Protein AF-A0A401Q856-F1 (afdb_monomer_lite)

Radius of gyration: 21.53 Å; chains: 1; bounding box: 57×30×49 Å

Organism: Scyliorhinus torazame (NCBI:txid75743)

Structure (mmCIF, N/CA/C/O backbone):
data_AF-A0A401Q856-F1
#
_entry.id   AF-A0A401Q856-F1
#
loop_
_atom_site.group_PDB
_atom_site.id
_atom_site.type_symbol
_atom_site.label_atom_id
_atom_site.label_alt_id
_atom_site.label_comp_id
_atom_site.label_asym_id
_atom_site.label_entity_id
_atom_site.label_seq_id
_atom_site.pdbx_PDB_ins_code
_atom_site.Cartn_x
_atom_site.Cartn_y
_atom_site.Cartn_z
_atom_site.occupancy
_atom_site.B_iso_or_equiv
_atom_site.auth_seq_id
_atom_site.auth_comp_id
_atom_site.auth_asym_id
_atom_site.auth_atom_id
_atom_site.pdbx_PDB_model_num
ATOM 1 N N . VAL A 1 1 ? 4.107 3.350 5.306 1.00 90.94 1 VAL A N 1
ATOM 2 C CA . VAL A 1 1 ? 4.202 4.770 4.882 1.00 90.94 1 VAL A CA 1
ATOM 3 C C . VAL A 1 1 ? 3.014 5.615 5.321 1.00 90.94 1 VAL A C 1
ATOM 5 O O . VAL A 1 1 ? 3.260 6.662 5.886 1.00 90.94 1 VAL A O 1
ATOM 8 N N . LEU A 1 2 ? 1.755 5.188 5.138 1.00 93.56 2 LEU A N 1
ATOM 9 C CA . LEU A 1 2 ? 0.588 5.991 5.551 1.00 93.56 2 LEU A CA 1
ATOM 10 C C . LEU A 1 2 ? 0.606 6.351 7.048 1.00 93.56 2 LEU A C 1
ATOM 12 O O . LEU A 1 2 ? 0.624 7.528 7.379 1.00 93.56 2 LEU A O 1
ATOM 16 N N . ALA A 1 3 ? 0.716 5.353 7.933 1.00 93.69 3 ALA A N 1
ATOM 17 C CA . ALA A 1 3 ? 0.814 5.572 9.381 1.00 93.69 3 ALA A CA 1
ATOM 18 C C . ALA A 1 3 ? 2.009 6.464 9.769 1.00 93.69 3 ALA A C 1
ATOM 20 O O . ALA A 1 3 ? 1.856 7.408 10.534 1.00 93.69 3 ALA A O 1
ATOM 21 N N . GLN A 1 4 ? 3.172 6.224 9.155 1.00 95.00 4 GLN A N 1
ATOM 22 C CA . GLN A 1 4 ? 4.384 7.015 9.379 1.00 95.00 4 GLN A CA 1
ATOM 23 C C . GLN A 1 4 ? 4.207 8.488 8.979 1.00 95.00 4 GLN A C 1
ATOM 25 O O . GLN A 1 4 ? 4.625 9.373 9.716 1.00 95.00 4 GLN A O 1
ATOM 30 N N . ASN A 1 5 ? 3.569 8.764 7.837 1.00 95.56 5 ASN A N 1
ATOM 31 C CA . ASN A 1 5 ? 3.295 10.133 7.390 1.00 95.56 5 ASN A CA 1
ATOM 32 C C . ASN A 1 5 ? 2.295 10.849 8.309 1.00 95.56 5 ASN A C 1
ATOM 34 O O . ASN A 1 5 ? 2.345 12.068 8.432 1.00 95.56 5 ASN A O 1
ATOM 38 N N . SER A 1 6 ? 1.415 10.091 8.963 1.00 93.81 6 SER A N 1
ATOM 39 C CA . SER A 1 6 ? 0.486 10.583 9.982 1.00 93.81 6 SE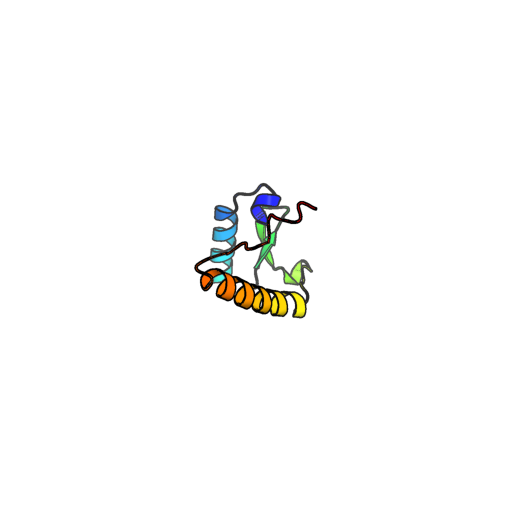R A CA 1
ATOM 40 C C . SER A 1 6 ? 1.104 10.715 11.379 1.00 93.81 6 SER A C 1
ATOM 42 O O . SER A 1 6 ? 0.412 11.129 12.302 1.00 93.81 6 SER A O 1
ATOM 44 N N . GLY A 1 7 ? 2.387 10.380 11.558 1.00 93.94 7 GLY A N 1
ATOM 45 C CA . GLY A 1 7 ? 3.074 10.466 12.851 1.00 93.94 7 GLY A CA 1
ATOM 46 C C . GLY A 1 7 ? 2.800 9.301 13.810 1.00 93.94 7 GLY A C 1
ATOM 47 O O . GLY A 1 7 ? 3.196 9.381 14.970 1.00 93.94 7 GLY A O 1
ATOM 48 N N . TYR A 1 8 ? 2.160 8.225 13.343 1.00 94.69 8 TYR A N 1
ATOM 49 C CA . TYR A 1 8 ? 1.935 7.000 14.117 1.00 94.69 8 TYR A CA 1
ATOM 50 C C . TYR A 1 8 ? 3.035 5.963 13.881 1.00 94.69 8 TYR A C 1
ATOM 52 O O . TYR A 1 8 ? 3.702 5.967 12.839 1.00 94.69 8 TYR A O 1
ATOM 60 N N . ASP A 1 9 ? 3.186 5.033 14.828 1.00 95.50 9 ASP A N 1
ATOM 61 C CA . ASP A 1 9 ? 4.091 3.899 14.668 1.00 95.50 9 ASP A CA 1
ATOM 62 C C . ASP A 1 9 ? 3.570 2.952 13.564 1.00 95.50 9 ASP A C 1
ATOM 64 O O . ASP A 1 9 ? 2.477 2.386 13.677 1.00 95.50 9 ASP A O 1
ATOM 68 N N . PRO A 1 10 ? 4.325 2.762 12.465 1.00 94.44 10 PRO A N 1
ATOM 69 C CA . PRO A 1 10 ? 3.855 1.975 11.336 1.00 94.44 10 PRO A CA 1
ATOM 70 C C . PRO A 1 10 ? 3.747 0.478 11.633 1.00 94.44 10 PRO A C 1
ATOM 72 O O . PRO A 1 10 ? 2.979 -0.195 10.946 1.00 94.44 10 PRO A O 1
ATOM 75 N N . GLN A 1 11 ? 4.506 -0.054 12.594 1.00 94.88 11 GLN A N 1
ATOM 76 C CA . GLN A 1 11 ? 4.446 -1.469 12.959 1.00 94.88 11 GLN A CA 1
ATOM 77 C C . GLN A 1 11 ? 3.251 -1.726 13.874 1.00 94.88 11 GLN A C 1
ATOM 79 O O . GLN A 1 11 ? 2.491 -2.660 13.622 1.00 94.88 11 GLN A O 1
ATOM 84 N N . GLU A 1 12 ? 3.031 -0.869 14.872 1.00 95.31 12 GLU A N 1
ATOM 85 C CA . GLU A 1 12 ? 1.892 -0.986 15.785 1.00 95.31 12 GLU A CA 1
ATOM 86 C C . GLU A 1 12 ? 0.558 -0.901 15.027 1.00 95.31 12 GLU A C 1
ATOM 88 O O . GLU A 1 12 ? -0.278 -1.804 15.129 1.00 95.31 12 GLU A O 1
ATOM 93 N N . THR A 1 13 ? 0.377 0.135 14.200 1.00 94.69 13 THR A N 1
ATOM 94 C CA . THR A 1 13 ? -0.842 0.301 13.392 1.00 94.69 13 THR A CA 1
ATOM 95 C C . THR A 1 13 ? -1.055 -0.874 12.431 1.00 94.69 13 THR A C 1
ATOM 97 O O . THR A 1 13 ? -2.185 -1.328 12.252 1.00 94.69 13 THR A O 1
ATOM 100 N N . LEU A 1 14 ? 0.014 -1.410 11.830 1.00 94.19 14 LEU A N 1
ATOM 101 C CA . LEU A 1 14 ? -0.085 -2.568 10.936 1.00 94.19 14 LEU A CA 1
ATOM 102 C C . LEU A 1 14 ? -0.564 -3.823 11.678 1.00 94.19 14 LEU A C 1
ATOM 104 O O . LEU A 1 14 ? -1.425 -4.541 11.167 1.00 94.19 14 LEU A O 1
ATOM 108 N N . VAL A 1 15 ? -0.038 -4.078 12.879 1.00 95.94 15 VAL A N 1
ATOM 109 C CA . VAL A 1 15 ? -0.431 -5.235 13.697 1.00 95.94 15 VAL A CA 1
ATOM 110 C C . VAL A 1 15 ? -1.902 -5.145 14.100 1.00 95.94 15 VAL A C 1
ATOM 112 O O . VAL A 1 15 ? -2.618 -6.144 13.989 1.00 95.94 15 VAL A O 1
ATOM 115 N N . LYS A 1 16 ? -2.380 -3.960 14.500 1.00 94.19 16 LYS A N 1
ATOM 116 C CA . LYS A 1 1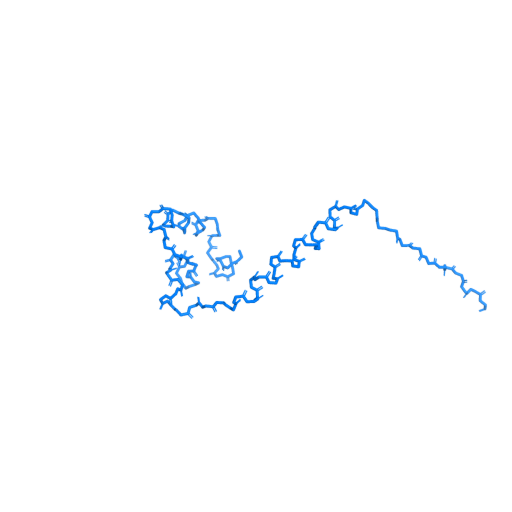6 ? -3.799 -3.737 14.829 1.00 94.19 16 LYS A CA 1
ATOM 117 C C . LYS A 1 16 ? -4.709 -4.076 13.646 1.00 94.19 16 LYS A C 1
ATOM 119 O O . LYS A 1 16 ? -5.627 -4.880 13.794 1.00 94.19 16 LYS A O 1
ATOM 124 N N . ILE A 1 17 ? -4.392 -3.558 12.457 1.00 94.38 17 ILE A N 1
ATOM 125 C CA . ILE A 1 17 ? -5.173 -3.812 11.236 1.00 94.38 17 ILE A CA 1
ATOM 126 C C . ILE A 1 17 ? -5.168 -5.297 10.874 1.00 94.38 17 ILE A C 1
ATOM 128 O O . ILE A 1 17 ? -6.220 -5.855 10.578 1.00 94.38 17 ILE A O 1
ATOM 132 N N . GLN A 1 18 ? -4.007 -5.957 10.916 1.00 94.69 18 GLN A N 1
ATOM 133 C CA . GLN A 1 18 ? -3.909 -7.379 10.585 1.00 94.69 18 GLN A CA 1
ATOM 134 C C . GLN A 1 18 ? -4.712 -8.246 11.563 1.00 94.69 18 GLN A C 1
ATOM 136 O O . GLN A 1 18 ? -5.339 -9.226 11.152 1.00 94.69 18 GLN A O 1
ATOM 141 N N . THR A 1 19 ? -4.703 -7.883 12.846 1.00 94.75 19 THR A N 1
ATOM 142 C CA . THR A 1 19 ? -5.444 -8.594 13.894 1.00 94.75 19 THR A CA 1
ATOM 143 C C . THR A 1 19 ? -6.946 -8.470 13.667 1.00 94.75 19 THR A C 1
ATOM 145 O O . THR A 1 19 ? -7.650 -9.479 13.640 1.00 94.75 19 THR A O 1
ATOM 148 N N . GLU A 1 20 ? -7.433 -7.253 13.432 1.00 93.44 20 GLU A N 1
ATOM 149 C CA . GLU A 1 20 ? -8.856 -7.008 13.203 1.00 93.44 20 GLU A CA 1
ATOM 150 C C . GLU A 1 20 ? -9.331 -7.599 11.869 1.00 93.44 20 GLU A C 1
ATOM 152 O O . GLU A 1 20 ? -10.397 -8.209 11.818 1.00 93.44 20 GLU A O 1
ATOM 157 N N . TYR A 1 21 ? -8.500 -7.546 10.822 1.00 94.31 21 TYR A N 1
ATOM 158 C CA . TYR A 1 21 ? -8.770 -8.202 9.538 1.00 94.31 21 TYR A CA 1
ATOM 159 C C . TYR A 1 21 ? -8.926 -9.715 9.708 1.00 94.31 21 TYR A C 1
ATOM 161 O O . TYR A 1 21 ? -9.836 -10.319 9.147 1.00 94.31 21 TYR A O 1
ATOM 169 N N . SER A 1 22 ? -8.054 -10.331 10.509 1.00 94.12 22 SER A N 1
ATOM 170 C CA . SER A 1 22 ? -8.089 -11.777 10.757 1.00 94.12 22 SER A CA 1
ATOM 171 C C . SER A 1 22 ? -9.311 -12.198 11.579 1.00 94.12 22 SER A C 1
ATOM 173 O O . SER A 1 22 ? -9.768 -13.330 11.446 1.00 94.12 22 SER A O 1
ATOM 175 N N . ALA A 1 23 ? -9.845 -11.302 12.414 1.00 93.31 23 ALA A N 1
ATOM 176 C CA . ALA A 1 23 ? -11.024 -11.560 13.234 1.00 93.31 23 ALA A CA 1
ATOM 177 C C . ALA A 1 23 ? -12.346 -11.331 12.480 1.00 93.31 23 ALA A C 1
ATOM 179 O O . ALA A 1 23 ? -13.276 -12.122 12.631 1.00 93.31 23 ALA A O 1
ATOM 180 N N . SER A 1 24 ? -12.445 -10.261 11.685 1.00 91.19 24 SER A N 1
ATOM 181 C CA . SER A 1 24 ? -13.695 -9.851 11.026 1.00 91.19 24 SER A CA 1
ATOM 182 C C . SER A 1 24 ? -13.797 -10.278 9.559 1.00 91.19 24 SER A C 1
ATOM 184 O O . SER A 1 24 ? -14.903 -10.404 9.033 1.00 91.19 24 SER A O 1
ATOM 186 N N . GLY A 1 25 ? -12.665 -10.470 8.874 1.00 89.69 25 GLY A N 1
ATOM 187 C CA . GLY A 1 25 ? -12.602 -10.666 7.423 1.00 89.69 25 GLY A CA 1
ATOM 188 C C . GLY A 1 25 ? -12.993 -9.429 6.602 1.00 89.69 25 GLY A C 1
ATOM 189 O O . GLY A 1 25 ? -13.153 -9.526 5.385 1.00 89.69 25 GLY A O 1
ATOM 190 N N . GLN A 1 26 ? -13.182 -8.272 7.241 1.00 90.81 26 GLN A N 1
ATOM 191 C CA . GLN A 1 26 ? -13.605 -7.044 6.570 1.00 90.81 26 GLN A CA 1
ATOM 192 C C . GLN A 1 26 ? -12.426 -6.316 5.921 1.00 90.81 26 GLN A C 1
ATOM 194 O O . GLN A 1 26 ? -11.294 -6.385 6.385 1.00 90.81 26 GLN A O 1
ATOM 199 N N . LEU A 1 27 ? -12.694 -5.566 4.850 1.00 90.44 27 LEU A N 1
ATOM 200 C CA . LEU A 1 27 ? -11.682 -4.763 4.160 1.00 90.44 27 LEU A CA 1
ATOM 201 C C . LEU A 1 27 ? -11.371 -3.490 4.961 1.00 90.44 27 LEU A C 1
ATOM 203 O O . LEU A 1 27 ? -11.995 -2.441 4.781 1.00 90.44 27 LEU A O 1
ATOM 207 N N . LEU A 1 28 ? -10.401 -3.615 5.863 1.00 93.00 28 LEU A N 1
ATOM 208 C CA . LEU A 1 28 ? -9.933 -2.548 6.741 1.00 93.00 28 LEU A CA 1
ATOM 209 C C . LEU A 1 28 ? -8.816 -1.727 6.084 1.00 93.00 28 LEU A C 1
ATOM 211 O O . LEU A 1 28 ? -8.001 -2.235 5.313 1.00 93.00 28 LEU A O 1
ATOM 215 N N . GLY A 1 29 ? -8.769 -0.446 6.426 1.00 92.38 29 GLY A N 1
ATOM 216 C CA . GLY A 1 29 ? -7.710 0.496 6.087 1.00 92.38 29 GLY A CA 1
ATOM 217 C C . GLY A 1 29 ? -7.158 1.195 7.329 1.00 92.38 29 GLY A C 1
ATOM 218 O O . GLY A 1 29 ? -7.589 0.942 8.452 1.00 92.38 29 GLY A O 1
ATOM 219 N N . VAL A 1 30 ? -6.197 2.095 7.117 1.00 94.06 30 VAL A N 1
ATOM 220 C CA . VAL A 1 30 ? -5.585 2.911 8.178 1.00 94.06 30 VAL A CA 1
ATOM 221 C C . VAL A 1 30 ? -6.338 4.235 8.299 1.00 94.06 30 VAL A C 1
ATOM 223 O O . VAL A 1 30 ? -6.380 4.990 7.324 1.00 94.06 30 VAL A O 1
ATOM 226 N N . ASN A 1 31 ? -6.855 4.571 9.482 1.00 94.25 31 ASN A N 1
ATOM 227 C CA . ASN A 1 31 ? -7.338 5.923 9.753 1.00 94.25 31 ASN A CA 1
ATOM 228 C C . ASN A 1 31 ? -6.162 6.862 10.056 1.00 94.25 31 ASN A C 1
ATOM 230 O O . ASN A 1 31 ? -5.446 6.690 11.039 1.00 94.25 31 ASN A O 1
ATOM 234 N N . LEU A 1 32 ? -5.980 7.888 9.227 1.00 93.31 32 LEU A N 1
ATOM 235 C CA . LEU A 1 32 ? -4.858 8.825 9.337 1.00 93.31 32 LEU A CA 1
ATOM 236 C C . LEU A 1 32 ? -4.989 9.837 10.486 1.00 93.31 32 LEU A C 1
ATOM 238 O O . LEU A 1 32 ? -3.997 10.485 10.803 1.00 93.31 32 LEU A O 1
ATOM 242 N N . ASN A 1 33 ? -6.178 9.986 11.080 1.00 92.88 33 ASN A N 1
ATOM 243 C CA . ASN A 1 33 ? -6.433 10.919 12.186 1.00 92.88 33 ASN A CA 1
ATOM 244 C C . ASN A 1 33 ? -6.323 10.265 13.565 1.00 92.88 33 ASN A C 1
ATOM 246 O O . ASN A 1 33 ? -6.202 10.972 14.561 1.00 92.88 33 ASN A O 1
ATOM 250 N N . THR A 1 34 ? -6.458 8.938 13.634 1.00 90.94 34 THR A N 1
ATOM 251 C CA . THR A 1 34 ? -6.441 8.187 14.899 1.00 90.94 34 THR A CA 1
ATOM 252 C C . THR A 1 34 ? -5.335 7.140 14.960 1.00 90.94 34 THR A C 1
ATOM 254 O O . THR A 1 34 ? -4.959 6.741 16.055 1.00 90.94 34 THR A O 1
ATOM 257 N N . GLY A 1 35 ? -4.808 6.693 13.815 1.00 90.62 35 GLY A N 1
ATOM 258 C CA . GLY A 1 35 ? -3.837 5.598 13.746 1.00 90.62 35 GLY A CA 1
ATOM 259 C C . GLY A 1 35 ? -4.453 4.212 13.958 1.00 90.62 35 GLY A C 1
ATOM 260 O O . GLY A 1 35 ? -3.715 3.231 14.056 1.00 90.62 35 GLY A O 1
ATOM 261 N N . GLU A 1 36 ? -5.785 4.129 14.012 1.00 93.31 36 GLU A N 1
ATOM 262 C CA . GLU A 1 36 ? -6.550 2.907 14.271 1.00 93.31 36 GLU A CA 1
ATOM 263 C C . GLU A 1 36 ? -7.132 2.309 12.972 1.00 93.31 36 GLU A C 1
ATOM 265 O O . GLU A 1 36 ? -7.256 3.019 11.960 1.00 93.31 36 GLU A O 1
ATOM 270 N N . PRO A 1 37 ? -7.489 1.012 12.963 1.00 93.19 37 PRO A N 1
ATOM 271 C CA . PRO A 1 37 ? -8.174 0.392 11.833 1.00 93.19 37 PRO A CA 1
ATOM 272 C C . PRO A 1 37 ? -9.537 1.048 11.570 1.00 93.19 37 PRO A C 1
ATOM 274 O O . PRO A 1 37 ? -10.254 1.436 12.491 1.00 93.19 37 PRO A O 1
ATOM 277 N N . MET A 1 38 ? -9.909 1.185 10.297 1.00 93.81 38 MET A N 1
ATOM 278 C CA . MET A 1 38 ? -11.240 1.660 9.902 1.00 93.81 38 MET A CA 1
ATOM 279 C C . MET A 1 38 ? -11.745 0.945 8.655 1.00 93.81 38 MET A C 1
ATOM 281 O O . MET A 1 38 ? -10.955 0.555 7.795 1.00 93.81 38 MET A O 1
ATOM 285 N N . LEU A 1 39 ? -13.063 0.836 8.496 1.00 92.62 39 LEU A N 1
ATOM 286 C CA . LEU A 1 39 ? -13.657 0.264 7.291 1.00 92.62 39 LEU A CA 1
ATOM 287 C C . LEU A 1 39 ? -13.606 1.288 6.143 1.00 92.62 39 LEU A C 1
ATOM 289 O O . LEU A 1 39 ? -14.318 2.297 6.133 1.00 92.62 39 LEU A O 1
ATOM 293 N N . ALA A 1 40 ? -12.725 1.050 5.169 1.00 90.50 40 ALA A N 1
ATOM 294 C CA . ALA A 1 40 ? -12.432 2.025 4.112 1.00 90.50 40 ALA A CA 1
ATOM 295 C C . ALA A 1 40 ? -13.664 2.338 3.238 1.00 90.50 40 ALA A C 1
ATOM 297 O O . ALA A 1 40 ? -13.873 3.478 2.826 1.00 90.50 40 ALA A O 1
ATOM 298 N N . GLY A 1 41 ? -14.522 1.337 3.014 1.00 89.88 41 GLY A N 1
ATOM 299 C CA . GLY A 1 41 ? -15.732 1.496 2.210 1.00 89.88 41 GLY A CA 1
ATOM 300 C C . GLY A 1 41 ? -16.780 2.423 2.836 1.00 89.88 41 GLY A C 1
ATOM 301 O O . GLY A 1 41 ? -17.360 3.243 2.128 1.00 89.88 41 GLY A O 1
ATOM 302 N N . GLU A 1 42 ? -16.982 2.339 4.155 1.00 91.12 42 GLU A N 1
ATOM 303 C CA . GLU A 1 42 ? -17.939 3.176 4.902 1.00 91.12 42 GLU A CA 1
ATOM 304 C C . GLU A 1 42 ? -17.454 4.616 5.059 1.00 91.12 42 GLU A C 1
ATOM 306 O O . GLU A 1 42 ? -18.244 5.555 5.030 1.00 91.12 42 GLU A O 1
ATOM 311 N N . THR A 1 43 ? -16.139 4.801 5.164 1.00 89.88 43 THR A N 1
ATOM 312 C CA . THR A 1 43 ? -15.510 6.128 5.224 1.00 89.88 43 THR A CA 1
ATOM 313 C C . THR A 1 43 ? -15.404 6.810 3.857 1.00 89.88 43 THR A C 1
ATOM 315 O O . THR A 1 43 ? -14.961 7.954 3.770 1.00 89.88 43 THR A O 1
ATOM 318 N N . GLY A 1 44 ? -15.832 6.136 2.783 1.00 92.31 44 GLY A N 1
ATOM 319 C CA . GLY A 1 44 ? -15.827 6.678 1.425 1.00 92.31 44 GLY A CA 1
ATOM 320 C C . GLY A 1 44 ? -14.439 6.738 0.782 1.00 92.31 44 GLY A C 1
ATOM 321 O O . GLY A 1 44 ? -14.274 7.397 -0.246 1.00 92.31 44 GLY A O 1
ATOM 322 N N . VAL A 1 45 ? -13.444 6.053 1.351 1.00 92.94 45 VAL A N 1
ATOM 323 C CA . VAL A 1 45 ? -12.079 6.018 0.821 1.00 92.94 45 VAL A CA 1
ATOM 324 C C . VAL A 1 45 ? -11.971 4.893 -0.207 1.00 92.94 45 VAL A C 1
ATOM 326 O O . VAL A 1 45 ? -11.743 3.732 0.131 1.00 92.94 45 VAL A O 1
ATOM 329 N N . TRP A 1 46 ? -12.130 5.254 -1.480 1.00 94.25 46 TR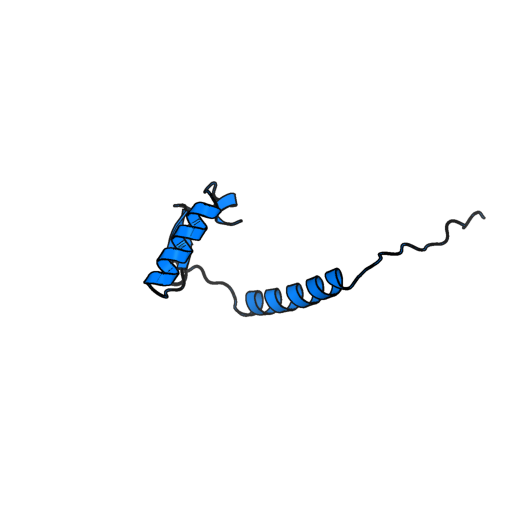P A N 1
ATOM 330 C CA . TRP A 1 46 ? -12.072 4.328 -2.611 1.00 94.25 46 TRP A CA 1
ATOM 331 C C . TRP A 1 46 ? -10.957 4.693 -3.586 1.00 94.25 46 TRP A C 1
ATOM 333 O O . TRP A 1 46 ? -10.759 5.857 -3.924 1.00 94.25 46 TRP A O 1
ATOM 343 N N . ASP A 1 47 ? -10.283 3.668 -4.100 1.00 94.81 47 ASP A N 1
ATOM 344 C CA . ASP A 1 47 ? -9.305 3.792 -5.176 1.00 94.81 47 ASP A CA 1
ATOM 345 C C . ASP A 1 47 ? -9.869 3.240 -6.488 1.00 94.81 47 ASP A C 1
ATOM 347 O O . ASP A 1 47 ? -10.621 2.263 -6.511 1.00 94.81 47 ASP A O 1
ATOM 351 N N . ASN A 1 48 ? -9.448 3.820 -7.613 1.00 97.19 48 ASN A N 1
ATOM 352 C CA . ASN A 1 48 ? -9.807 3.289 -8.923 1.00 97.19 48 ASN A CA 1
ATOM 353 C C . ASN A 1 48 ? -9.137 1.923 -9.152 1.00 97.19 48 ASN A C 1
ATOM 355 O O . ASN A 1 48 ? -7.915 1.779 -9.053 1.00 97.19 48 ASN A O 1
ATOM 359 N N . TYR A 1 49 ? -9.942 0.935 -9.542 1.00 97.00 49 TYR A N 1
ATOM 360 C CA . TYR A 1 49 ? -9.492 -0.415 -9.869 1.00 97.00 49 TYR A CA 1
ATOM 361 C C . TYR A 1 49 ? -8.314 -0.444 -10.857 1.00 97.00 49 TYR A C 1
ATOM 363 O O . TYR A 1 49 ? -7.327 -1.149 -10.631 1.00 97.00 49 TYR A O 1
ATOM 371 N N . ASN A 1 50 ? -8.376 0.357 -11.926 1.00 97.75 50 ASN A N 1
ATOM 372 C CA . ASN A 1 50 ? -7.342 0.366 -12.964 1.00 97.75 50 ASN A CA 1
ATOM 373 C C . ASN A 1 50 ? -5.983 0.824 -12.425 1.00 97.75 50 ASN A C 1
ATOM 375 O O . ASN A 1 50 ? -4.955 0.333 -12.887 1.00 97.75 50 ASN A O 1
ATOM 379 N N . VAL A 1 51 ? -5.969 1.703 -11.416 1.00 97.94 51 VAL A N 1
ATOM 380 C CA . VAL A 1 51 ? -4.730 2.164 -10.777 1.00 97.94 51 VAL A CA 1
ATOM 381 C C . VAL A 1 51 ? -4.055 1.005 -10.050 1.00 97.94 51 VAL A C 1
ATOM 383 O O . VAL A 1 51 ? -2.873 0.757 -10.272 1.00 97.94 51 VAL A O 1
ATOM 386 N N . LYS A 1 52 ? -4.799 0.241 -9.237 1.00 97.25 52 LYS A N 1
ATOM 387 C CA . LYS A 1 52 ? -4.240 -0.911 -8.505 1.00 97.25 52 LYS A CA 1
ATOM 388 C C . LYS A 1 52 ? -3.796 -2.026 -9.452 1.00 97.25 52 LYS A C 1
ATOM 390 O O . LYS A 1 52 ? -2.710 -2.576 -9.273 1.00 97.25 52 LYS A O 1
ATOM 395 N N . LYS A 1 53 ? -4.595 -2.320 -10.485 1.00 97.88 53 LYS A N 1
ATOM 396 C CA . LYS A 1 53 ? -4.260 -3.324 -11.506 1.00 97.88 53 LYS A CA 1
ATOM 397 C C . LYS A 1 53 ? -2.970 -2.966 -12.247 1.00 97.88 53 LYS A C 1
ATOM 399 O O . LYS A 1 53 ? -2.077 -3.805 -12.354 1.00 97.88 53 LYS A O 1
ATOM 404 N N . GLN A 1 54 ? -2.868 -1.730 -12.738 1.00 98.06 54 GLN A N 1
ATOM 405 C CA . GLN A 1 54 ? -1.694 -1.287 -13.485 1.00 98.06 54 GLN A CA 1
ATOM 406 C C . GLN A 1 54 ? -0.457 -1.219 -12.593 1.00 98.06 54 GLN A C 1
ATOM 408 O O . GLN A 1 54 ? 0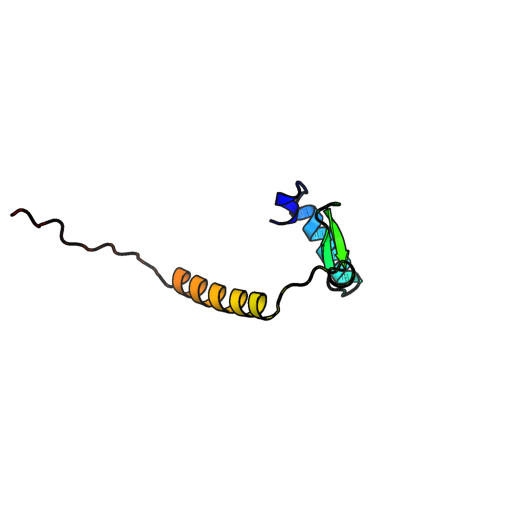.6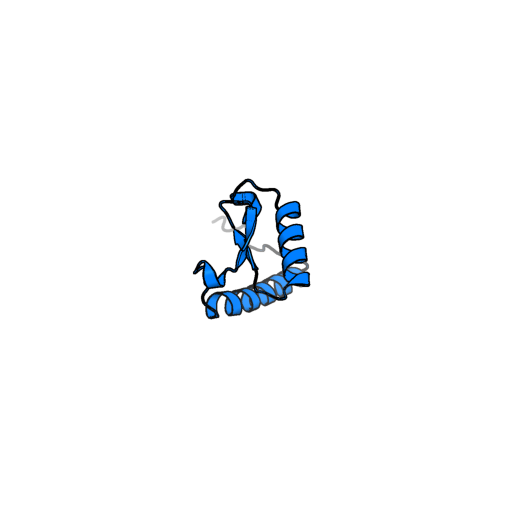06 -1.645 -13.029 1.00 98.06 54 GLN A O 1
ATOM 413 N N . LEU A 1 55 ? -0.599 -0.748 -11.350 1.00 98.19 55 LEU A N 1
ATOM 414 C CA . LEU A 1 55 ? 0.501 -0.665 -10.390 1.00 98.19 55 LEU A CA 1
ATOM 415 C C . LEU A 1 55 ? 1.150 -2.033 -10.165 1.00 98.19 55 LEU A C 1
ATOM 417 O O . LEU A 1 55 ? 2.364 -2.160 -10.302 1.00 98.19 55 LEU A O 1
ATOM 421 N N . LEU A 1 56 ? 0.353 -3.071 -9.890 1.00 97.44 56 LEU A N 1
ATOM 422 C CA . LEU A 1 56 ? 0.885 -4.425 -9.705 1.00 97.44 56 LEU A CA 1
ATOM 423 C C . LEU A 1 56 ? 1.569 -4.941 -10.977 1.00 97.44 56 LEU A C 1
ATOM 425 O O . LEU A 1 56 ? 2.642 -5.538 -10.903 1.00 97.44 56 LEU A O 1
ATOM 429 N N . HIS A 1 57 ? 0.987 -4.675 -12.145 1.00 98.00 57 HIS A N 1
ATOM 430 C CA . HIS A 1 57 ? 1.553 -5.115 -13.415 1.00 98.00 57 HIS A CA 1
ATOM 431 C C . HIS A 1 57 ? 2.886 -4.422 -13.745 1.00 98.00 57 HIS A C 1
ATOM 433 O O . HIS A 1 57 ? 3.883 -5.092 -14.000 1.00 98.00 57 HIS A O 1
ATOM 439 N N . SER A 1 58 ? 2.946 -3.089 -13.702 1.00 98.12 58 SER A N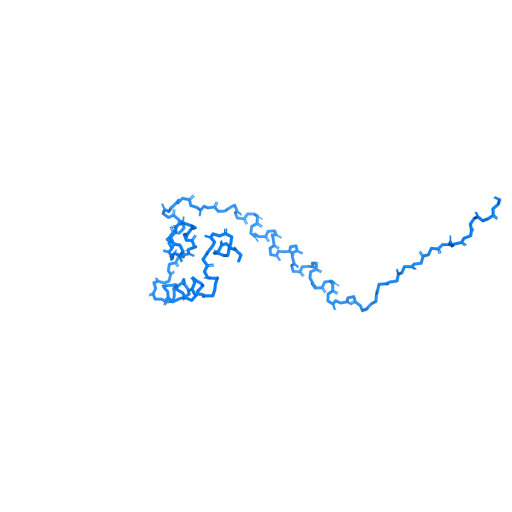 1
ATOM 440 C CA . SER A 1 58 ? 4.165 -2.354 -14.054 1.00 98.12 58 SER A CA 1
ATOM 441 C C . SER A 1 58 ? 5.291 -2.576 -13.050 1.00 98.12 58 SER A C 1
ATOM 443 O O . SER A 1 58 ? 6.439 -2.759 -13.452 1.00 98.12 58 SER A O 1
ATOM 445 N N . CYS A 1 59 ? 4.978 -2.579 -11.749 1.00 97.94 59 CYS A N 1
ATOM 446 C CA . CYS A 1 59 ? 5.993 -2.754 -10.713 1.00 97.94 59 CYS A CA 1
ATOM 447 C C . CYS A 1 59 ? 6.631 -4.142 -10.783 1.00 97.94 59 CYS A C 1
ATOM 449 O O . CYS A 1 59 ? 7.847 -4.236 -10.657 1.00 97.94 59 CYS A O 1
ATOM 451 N N . THR A 1 60 ? 5.846 -5.197 -11.024 1.00 97.94 60 THR A N 1
ATOM 452 C CA . THR A 1 60 ? 6.391 -6.559 -11.149 1.00 97.94 60 THR A CA 1
ATOM 453 C C . THR A 1 60 ? 7.314 -6.688 -12.356 1.00 97.94 60 THR A C 1
ATOM 455 O O . THR A 1 60 ? 8.439 -7.146 -12.195 1.00 97.94 60 THR A O 1
ATOM 458 N N . VAL A 1 61 ? 6.907 -6.196 -13.532 1.00 98.19 61 VAL A N 1
ATOM 459 C CA . VAL A 1 61 ? 7.741 -6.246 -14.748 1.00 98.19 61 VAL A CA 1
ATOM 460 C C . VAL A 1 61 ? 9.060 -5.488 -14.562 1.00 98.19 61 VAL A C 1
ATOM 462 O O . VAL A 1 61 ? 10.126 -6.021 -14.864 1.00 98.19 61 VAL A O 1
ATOM 465 N N . ILE A 1 62 ? 9.010 -4.257 -14.042 1.00 98.00 62 ILE A N 1
ATOM 466 C CA . ILE A 1 62 ? 10.216 -3.439 -13.846 1.00 98.00 62 ILE A CA 1
ATOM 467 C C . ILE A 1 62 ? 11.122 -4.057 -12.777 1.00 98.00 62 ILE A C 1
ATOM 469 O O . ILE A 1 62 ? 12.323 -4.176 -13.006 1.00 98.00 62 ILE A O 1
ATOM 473 N N . ALA A 1 63 ? 10.569 -4.477 -11.634 1.00 98.25 63 ALA A N 1
ATOM 474 C CA . ALA A 1 63 ? 11.355 -5.068 -10.554 1.00 98.25 63 ALA A CA 1
ATOM 475 C C . ALA A 1 63 ? 12.038 -6.369 -10.997 1.00 98.25 63 ALA A C 1
ATOM 477 O O . ALA A 1 63 ? 13.226 -6.543 -10.739 1.00 98.25 63 ALA A O 1
ATOM 478 N N . SER A 1 64 ? 11.327 -7.246 -11.714 1.00 97.88 64 SER A N 1
ATOM 479 C CA . SER A 1 64 ? 11.915 -8.468 -12.273 1.00 97.88 64 SER A CA 1
ATOM 480 C C . SER A 1 64 ? 13.056 -8.157 -13.237 1.00 97.88 64 SER A C 1
ATOM 482 O O . SER A 1 64 ? 14.112 -8.770 -13.134 1.00 97.88 64 SER A O 1
ATOM 484 N N . ASN A 1 65 ? 12.885 -7.173 -14.122 1.00 96.00 65 ASN A N 1
ATOM 485 C CA . ASN A 1 65 ? 13.949 -6.784 -15.044 1.00 96.00 65 ASN A CA 1
ATOM 486 C C . ASN A 1 65 ? 15.157 -6.185 -14.312 1.00 96.00 65 ASN A C 1
ATOM 488 O O . ASN A 1 65 ? 16.281 -6.494 -14.684 1.00 96.00 65 ASN A O 1
ATOM 492 N N . ILE A 1 66 ? 14.951 -5.383 -13.260 1.00 97.31 66 ILE A N 1
ATOM 493 C CA . ILE A 1 66 ? 16.051 -4.845 -12.441 1.00 97.31 66 ILE A CA 1
ATOM 494 C C . ILE A 1 66 ? 16.836 -5.975 -11.764 1.00 97.31 66 ILE A C 1
ATOM 496 O O . ILE A 1 66 ? 18.059 -5.929 -11.759 1.00 97.31 66 ILE A O 1
ATOM 500 N N . LEU A 1 67 ? 16.159 -6.996 -11.227 1.00 97.06 67 LEU A N 1
ATOM 501 C CA . LEU A 1 67 ? 16.818 -8.137 -10.575 1.00 97.06 67 LEU A CA 1
ATOM 502 C C . LEU A 1 67 ? 17.619 -9.021 -11.544 1.00 97.06 67 LEU A C 1
ATOM 504 O O . LEU A 1 67 ? 18.531 -9.715 -11.109 1.00 97.06 67 LEU A O 1
ATOM 508 N N . LEU A 1 68 ? 17.263 -9.029 -12.832 1.00 96.81 68 LEU A N 1
ATOM 509 C CA . LEU A 1 68 ? 17.952 -9.805 -13.870 1.00 96.81 68 LEU A CA 1
ATOM 510 C C . LEU A 1 68 ? 19.156 -9.071 -14.481 1.00 96.81 68 LEU A C 1
ATOM 512 O O . LEU A 1 68 ? 19.943 -9.691 -15.195 1.00 96.81 68 LEU A O 1
ATOM 516 N N . VAL A 1 69 ? 19.291 -7.764 -14.248 1.00 95.19 69 VAL A N 1
ATOM 517 C CA . VAL A 1 69 ? 20.442 -6.986 -14.717 1.00 95.19 69 VAL A CA 1
ATOM 518 C C . VAL A 1 69 ? 21.615 -7.225 -13.771 1.00 95.19 69 VAL A C 1
ATOM 520 O O . VAL A 1 69 ? 21.565 -6.828 -12.612 1.00 95.19 69 VAL A O 1
ATOM 523 N N . ASP A 1 70 ? 22.675 -7.842 -14.287 1.00 95.12 70 ASP A N 1
ATOM 524 C CA . ASP A 1 70 ? 23.909 -8.102 -13.531 1.00 95.12 70 ASP A CA 1
ATOM 525 C C . ASP A 1 70 ? 24.884 -6.912 -13.597 1.00 95.12 70 ASP A C 1
ATOM 527 O O . ASP A 1 70 ? 25.487 -6.513 -12.605 1.00 95.12 70 ASP A O 1
ATOM 531 N N . GLU A 1 71 ? 24.974 -6.255 -14.759 1.00 94.06 71 GLU A N 1
ATOM 532 C CA . GLU A 1 71 ? 25.883 -5.128 -14.970 1.00 94.06 71 GLU A CA 1
ATOM 533 C C . GLU A 1 71 ? 25.219 -3.965 -15.716 1.00 94.06 71 GLU A C 1
ATOM 535 O O . GLU A 1 71 ? 24.448 -4.142 -16.662 1.00 94.06 71 GLU A O 1
ATOM 540 N N . ILE A 1 72 ? 25.578 -2.740 -15.317 1.00 91.56 72 ILE A N 1
ATOM 541 C CA . ILE A 1 72 ? 25.211 -1.503 -16.014 1.00 91.56 72 ILE A CA 1
ATOM 542 C C . ILE A 1 72 ? 26.472 -0.944 -16.675 1.00 91.56 72 ILE A C 1
ATOM 544 O O . ILE A 1 72 ? 27.329 -0.357 -16.015 1.00 91.56 72 ILE A O 1
ATOM 548 N N . MET A 1 73 ? 26.586 -1.096 -17.994 1.00 90.81 73 MET A N 1
ATOM 549 C CA . MET A 1 73 ? 27.718 -0.569 -18.757 1.00 90.81 73 MET A CA 1
ATOM 550 C C . MET A 1 73 ? 27.413 0.829 -19.302 1.00 90.81 73 MET A C 1
ATOM 552 O O . MET A 1 73 ? 26.415 1.044 -19.991 1.00 90.81 73 MET A O 1
ATOM 556 N N . ARG A 1 74 ? 28.312 1.785 -19.055 1.00 85.50 74 ARG A N 1
ATOM 557 C CA . ARG A 1 74 ? 28.282 3.110 -19.688 1.00 85.50 74 ARG A CA 1
ATOM 558 C C . ARG A 1 74 ? 29.434 3.221 -20.684 1.00 85.50 74 ARG A C 1
ATOM 560 O O . ARG A 1 74 ? 30.569 3.453 -20.282 1.00 85.50 74 ARG A O 1
ATOM 567 N N . ALA A 1 75 ? 29.135 3.096 -21.975 1.00 85.69 75 ALA A N 1
ATOM 568 C CA . ALA A 1 75 ? 30.097 3.302 -23.057 1.00 85.69 75 ALA A CA 1
ATOM 569 C C . ALA A 1 75 ? 29.758 4.571 -23.858 1.00 85.69 75 ALA A C 1
ATOM 571 O O . ALA A 1 75 ? 28.602 4.820 -24.192 1.00 85.69 75 ALA A O 1
ATOM 572 N N . GLY A 1 76 ? 30.776 5.379 -24.156 1.00 81.88 76 GLY A N 1
ATOM 573 C CA . GLY A 1 76 ? 30.685 6.596 -24.961 1.00 81.88 76 GLY A CA 1
ATOM 574 C C . GLY A 1 76 ? 32.082 7.045 -25.394 1.00 81.88 76 GLY A C 1
ATOM 575 O O . GLY A 1 76 ? 33.056 6.820 -24.680 1.00 81.88 76 GLY A O 1
ATOM 576 N N . MET A 1 77 ? 32.199 7.639 -26.582 1.00 73.81 77 MET A N 1
ATOM 577 C CA . MET A 1 77 ? 33.483 8.082 -27.133 1.00 73.81 77 MET A CA 1
ATOM 578 C C . MET A 1 77 ? 33.940 9.379 -26.452 1.00 73.81 77 MET A C 1
ATOM 580 O O . MET A 1 77 ? 33.439 10.457 -26.763 1.00 73.81 77 MET A O 1
ATOM 584 N N . SER A 1 78 ? 34.938 9.303 -25.573 1.00 67.38 78 SER A N 1
ATOM 585 C CA . SER A 1 78 ? 35.651 10.474 -25.040 1.00 67.38 78 SER A CA 1
ATOM 586 C C . SER A 1 78 ? 36.701 10.993 -26.035 1.00 67.38 78 SER A C 1
ATOM 588 O O . SER A 1 78 ? 37.868 11.123 -25.681 1.00 67.38 78 SER A O 1
ATOM 590 N N . SER A 1 79 ? 36.344 11.228 -27.302 1.00 62.47 79 SER A N 1
ATOM 591 C CA . SER A 1 79 ? 37.238 11.926 -28.238 1.00 62.47 79 SER A CA 1
ATOM 592 C C . SER A 1 79 ? 36.485 12.478 -29.449 1.00 62.47 79 SER A C 1
ATOM 594 O O . SER A 1 79 ? 36.371 11.833 -30.486 1.00 62.47 79 SER A O 1
ATOM 596 N N . LEU A 1 80 ? 36.002 13.711 -29.320 1.00 57.81 80 LEU A N 1
ATOM 597 C CA . LEU A 1 80 ? 36.072 14.688 -30.405 1.00 57.81 80 LEU A CA 1
ATOM 598 C C . LEU A 1 80 ? 37.010 15.801 -29.923 1.00 57.81 80 LEU A C 1
ATOM 600 O O . LEU A 1 80 ? 36.576 16.866 -29.498 1.00 57.81 80 LEU A O 1
ATOM 604 N N . LYS A 1 81 ? 38.315 15.508 -29.910 1.00 52.34 81 LYS A N 1
ATOM 605 C CA . LYS A 1 81 ? 39.337 16.545 -30.077 1.00 52.34 81 LYS A CA 1
ATOM 606 C C . LYS A 1 81 ? 39.486 16.760 -31.581 1.00 52.34 81 LYS A C 1
ATOM 608 O O . LYS A 1 81 ? 40.136 15.959 -32.250 1.00 52.34 81 LYS A O 1
ATOM 613 N N . GLY A 1 82 ? 38.824 17.797 -32.074 1.00 43.94 82 GLY A N 1
ATOM 614 C CA . GLY A 1 82 ? 39.142 18.504 -33.309 1.00 43.94 82 GLY A CA 1
ATOM 615 C C . GLY A 1 82 ? 39.375 19.955 -32.943 1.00 43.94 82 GLY A C 1
ATOM 616 O O . GLY A 1 82 ? 38.552 20.463 -32.149 1.00 43.94 82 GLY A O 1
#

pLDDT: mean 91.58, std 9.84, range [43.94, 98.25]

Secondary structure (DSSP, 8-state):
-HHHHTTS-HHHHHHHHHHHHHHH---EEE-TTTSSEEETTTTT----HHHHHHHHHHHHHHHHHHHH--------------

Sequence (82 aa):
VLAQNSGYDPQETLVKIQTEYSASGQLLGVNLNTGEPMLAGETGVWDNYNVKKQLLHSCTVIASNILLVDEIMRAGMSSLKG

Foldseek 3Di:
DLCVVLVHDPVVLVVQQVVVCVVPVADWDADSPPSHIDRCVVVVNDDDPVVVVVCVVVCVVVVVVVVVDPDDDDDDDPDPPD

InterPro domains:
  IPR002423 Chaperonin Cpn60/GroEL/TCP-1 family [PF00118] (1-75)
  IPR017998 T-complex protein 1 [PTHR11353] (1-74)
  IPR027413 GroEL-like equatorial domain superfamily [G3DSA:1.10.560.10] (1-77)
  IPR027413 GroEL-like equatorial domain superfamily [SSF48592] (1-74)